Protein AF-A0A9D1HGX0-F1 (afdb_monomer_lite)

InterPro domains:
  IPR019271 Protein of unknown function DUF2284, metal-binding [PF10050] (12-159)

Sequence (173 aa):
MARFLTDYVDVDRFLPLCRQCSNYNKSWGCPPFDFSPMEFWMRFRRLRIFAVKMEVDPNIPGKVYSAKEKVHIYRQYLQLESDRLYRKLYRLEQETPGSMLLYPGNCHLCGSEACARSLGQPCRYPKKLRYSMEALGGDVSRIAEEILDCPLQWIDGEKLPEYLIQLGGLLYP

Structure (mmCIF, N/CA/C/O backbone):
data_AF-A0A9D1HGX0-F1
#
_entry.id   AF-A0A9D1HGX0-F1
#
loop_
_atom_site.group_PDB
_atom_site.id
_atom_site.type_symbol
_atom_site.label_atom_id
_atom_site.label_alt_id
_atom_site.label_comp_id
_atom_site.label_asym_id
_atom_site.label_entity_id
_atom_site.label_seq_id
_atom_site.pdbx_PDB_ins_code
_atom_site.Cartn_x
_atom_site.Cartn_y
_atom_site.Cartn_z
_atom_site.occupancy
_atom_site.B_iso_or_equiv
_atom_site.auth_seq_id
_atom_site.auth_comp_id
_atom_site.auth_asym_id
_atom_site.auth_atom_id
_atom_site.pdbx_PDB_model_num
ATOM 1 N N . MET A 1 1 ? -19.562 -0.260 3.001 1.00 92.62 1 MET A N 1
ATOM 2 C CA . MET A 1 1 ? -18.484 -0.958 3.730 1.00 92.62 1 MET A CA 1
ATOM 3 C C . MET A 1 1 ? -18.712 -2.457 3.804 1.00 92.62 1 MET A C 1
ATOM 5 O O . MET A 1 1 ? -17.857 -3.158 3.307 1.00 92.62 1 MET A O 1
ATOM 9 N N . ALA A 1 2 ? -19.834 -2.956 4.340 1.00 92.31 2 ALA A N 1
ATOM 10 C CA . ALA A 1 2 ? -20.063 -4.403 4.503 1.00 92.31 2 ALA A CA 1
ATOM 11 C C . ALA A 1 2 ? -19.733 -5.234 3.247 1.00 92.31 2 ALA A C 1
ATOM 13 O O . ALA A 1 2 ? -18.863 -6.091 3.302 1.00 92.31 2 ALA A O 1
ATOM 14 N N . ARG A 1 3 ? -20.317 -4.875 2.093 1.00 94.12 3 ARG A N 1
ATOM 15 C CA . ARG A 1 3 ? -20.002 -5.516 0.807 1.00 94.12 3 ARG A CA 1
ATOM 16 C C . ARG A 1 3 ? -18.515 -5.443 0.436 1.00 94.12 3 ARG A C 1
ATOM 18 O O . ARG A 1 3 ? -17.965 -6.418 -0.038 1.00 94.12 3 ARG A O 1
ATOM 25 N N . PHE A 1 4 ? -17.856 -4.310 0.688 1.00 96.75 4 PHE A N 1
ATOM 26 C CA . PHE A 1 4 ? -16.425 -4.173 0.411 1.00 96.75 4 PHE A CA 1
ATOM 27 C C . PHE A 1 4 ? -15.590 -5.156 1.245 1.00 96.75 4 PHE A C 1
ATOM 29 O O . PHE A 1 4 ? -14.686 -5.787 0.714 1.00 96.75 4 PHE A O 1
ATOM 36 N N . LEU A 1 5 ? -15.915 -5.310 2.532 1.00 97.25 5 LEU A N 1
ATOM 37 C CA . LEU A 1 5 ? -15.209 -6.241 3.414 1.00 97.25 5 LEU A CA 1
ATOM 38 C C . LEU A 1 5 ? -15.437 -7.696 3.003 1.00 97.25 5 LEU A C 1
ATOM 40 O O . LEU A 1 5 ? -14.493 -8.470 3.008 1.00 97.25 5 LEU A O 1
ATOM 44 N N . THR A 1 6 ? -16.662 -8.055 2.615 1.00 97.06 6 THR A N 1
ATOM 45 C CA . THR A 1 6 ? -16.975 -9.411 2.141 1.00 97.06 6 THR A CA 1
ATOM 46 C C . THR A 1 6 ? -16.299 -9.732 0.811 1.00 97.06 6 THR A C 1
ATOM 48 O O . THR A 1 6 ? -15.758 -10.820 0.652 1.00 97.06 6 THR A O 1
ATOM 51 N N . ASP A 1 7 ? -16.328 -8.799 -0.139 1.00 97.31 7 ASP A N 1
ATOM 52 C CA . ASP A 1 7 ? -15.912 -9.078 -1.513 1.00 97.31 7 ASP A CA 1
ATOM 53 C C . ASP A 1 7 ? -14.393 -8.912 -1.704 1.00 97.31 7 ASP A C 1
ATOM 55 O O . ASP A 1 7 ? -13.819 -9.583 -2.564 1.00 97.31 7 ASP A O 1
ATOM 59 N N . TYR A 1 8 ? -13.744 -8.036 -0.922 1.00 98.00 8 TYR A N 1
ATOM 60 C CA . TYR A 1 8 ? -12.367 -7.589 -1.173 1.00 98.00 8 TYR A CA 1
ATOM 61 C C . TYR A 1 8 ? -11.430 -7.641 0.040 1.00 98.00 8 TYR A C 1
ATOM 63 O O . TYR A 1 8 ? -10.291 -7.204 -0.100 1.00 98.00 8 TYR A O 1
ATOM 71 N N . VAL A 1 9 ? -11.840 -8.130 1.215 1.00 98.00 9 VAL A N 1
ATOM 72 C CA . VAL A 1 9 ? -10.931 -8.277 2.369 1.00 98.00 9 VAL A CA 1
ATOM 73 C C . VAL A 1 9 ? -10.852 -9.737 2.804 1.00 98.00 9 VAL A C 1
ATOM 75 O O . VAL A 1 9 ? -11.843 -10.331 3.210 1.00 98.00 9 VAL A O 1
ATOM 78 N N . ASP A 1 10 ? -9.646 -10.299 2.754 1.00 97.50 10 ASP A N 1
ATOM 79 C CA . ASP A 1 10 ? -9.346 -11.684 3.121 1.00 97.50 10 ASP A CA 1
ATOM 80 C C . ASP A 1 10 ? -7.993 -11.760 3.850 1.00 97.50 10 ASP A C 1
ATOM 82 O O . ASP A 1 10 ? -6.928 -11.998 3.275 1.00 97.50 10 ASP A O 1
ATOM 86 N N . VAL A 1 11 ? -8.020 -11.502 5.158 1.00 96.19 11 VAL A N 1
ATOM 87 C CA . VAL A 1 11 ? -6.803 -11.443 5.984 1.00 96.19 11 VAL A CA 1
ATOM 88 C C . VAL A 1 11 ? -6.037 -12.768 5.958 1.00 96.19 11 VAL A C 1
ATOM 90 O O . VAL A 1 11 ? -4.806 -12.757 5.873 1.00 96.19 11 VAL A O 1
ATOM 93 N N . ASP A 1 12 ? -6.744 -13.897 5.990 1.00 95.69 12 ASP A N 1
ATOM 94 C CA . ASP A 1 12 ? -6.139 -15.227 6.065 1.00 95.69 12 ASP A CA 1
ATOM 95 C C . ASP A 1 12 ? -5.436 -15.606 4.761 1.00 95.69 12 ASP A C 1
ATOM 97 O O . ASP A 1 12 ? -4.335 -16.166 4.792 1.00 95.69 12 ASP A O 1
ATOM 101 N N . ARG A 1 13 ? -6.009 -15.237 3.610 1.00 95.31 13 ARG A N 1
ATOM 102 C CA . ARG A 1 13 ? -5.372 -15.433 2.301 1.00 95.31 13 ARG A CA 1
ATOM 103 C C . ARG A 1 13 ? -4.170 -14.516 2.094 1.00 95.31 13 ARG A C 1
ATOM 105 O O . ARG A 1 13 ? -3.165 -14.955 1.531 1.00 95.31 13 ARG A O 1
ATOM 112 N N . PHE A 1 14 ? -4.245 -13.256 2.527 1.00 94.44 14 PHE A N 1
ATOM 113 C CA . PHE A 1 14 ? -3.193 -12.268 2.255 1.00 94.44 14 PHE A CA 1
ATOM 114 C C . PHE A 1 14 ? -2.028 -12.304 3.249 1.00 94.44 14 PHE A C 1
ATOM 116 O O . PHE A 1 14 ? -0.896 -12.003 2.863 1.00 94.44 14 PHE A O 1
ATOM 123 N N . LEU A 1 15 ? -2.231 -12.723 4.501 1.00 94.75 15 LEU A N 1
ATOM 124 C CA . LEU A 1 15 ? -1.151 -12.773 5.491 1.00 94.75 15 LEU A CA 1
ATOM 125 C C . LEU A 1 15 ? 0.042 -13.665 5.062 1.00 94.75 15 LEU A C 1
ATOM 127 O O . LEU A 1 15 ? 1.187 -13.227 5.225 1.00 94.75 15 LEU A O 1
ATOM 131 N N . PRO A 1 16 ? -0.150 -14.869 4.480 1.00 96.19 16 PRO A N 1
ATOM 132 C CA . PRO A 1 16 ? 0.942 -15.660 3.910 1.00 96.19 16 PRO A CA 1
ATOM 133 C C . PRO A 1 16 ? 1.691 -14.956 2.773 1.00 96.19 16 PRO A C 1
ATOM 135 O O . PRO A 1 16 ? 2.910 -15.098 2.676 1.00 96.19 16 PRO A O 1
ATOM 138 N N . LEU A 1 17 ? 0.995 -14.172 1.943 1.00 93.88 17 LEU A N 1
ATOM 139 C CA . LEU A 1 17 ? 1.621 -13.366 0.888 1.00 93.88 17 LEU A CA 1
ATOM 140 C C . LEU A 1 17 ? 2.456 -12.240 1.501 1.00 93.88 17 LEU A C 1
ATOM 142 O O . LEU A 1 17 ? 3.603 -12.030 1.107 1.00 93.88 17 LEU A O 1
ATOM 146 N N . CYS A 1 18 ? 1.935 -11.576 2.539 1.00 94.44 18 CYS A N 1
ATOM 147 C CA . CYS A 1 18 ? 2.703 -10.590 3.285 1.00 94.44 18 CYS A CA 1
ATOM 148 C C . CYS A 1 18 ? 3.988 -11.199 3.848 1.00 94.44 18 CYS A C 1
ATOM 150 O O . CYS A 1 18 ? 5.019 -10.557 3.724 1.00 94.44 18 CYS A O 1
ATOM 152 N N . ARG A 1 19 ? 3.981 -12.426 4.389 1.00 96.44 19 ARG A N 1
ATOM 153 C CA . ARG A 1 19 ? 5.194 -13.086 4.929 1.00 96.44 19 ARG A CA 1
ATOM 154 C C . ARG A 1 19 ? 6.332 -13.247 3.915 1.00 96.44 19 ARG A C 1
ATOM 156 O O . ARG A 1 19 ? 7.484 -13.339 4.327 1.00 96.44 19 ARG A O 1
ATOM 163 N N . GLN A 1 20 ? 6.023 -13.268 2.620 1.00 95.19 20 GLN A N 1
ATOM 164 C CA . GLN A 1 20 ? 7.012 -13.346 1.538 1.00 95.19 20 GLN A CA 1
ATOM 165 C C . GLN A 1 20 ? 7.527 -11.959 1.111 1.00 95.19 20 GLN A C 1
ATOM 167 O O . GLN A 1 20 ? 8.557 -11.850 0.447 1.00 95.19 20 GLN A O 1
ATOM 172 N N . CYS A 1 21 ? 6.837 -10.884 1.502 1.00 93.75 21 CYS A N 1
ATOM 173 C CA . CYS A 1 21 ? 7.234 -9.514 1.211 1.00 93.75 21 CYS A CA 1
ATOM 174 C C . CYS A 1 21 ? 8.440 -9.088 2.061 1.00 93.75 21 CYS A C 1
ATOM 176 O O . CYS A 1 21 ? 8.504 -9.336 3.267 1.00 93.75 21 CYS A O 1
ATOM 178 N N . SER A 1 22 ? 9.358 -8.324 1.464 1.00 93.00 22 SER A N 1
ATOM 179 C CA . SER A 1 22 ? 10.538 -7.781 2.147 1.00 93.00 22 SER A CA 1
ATOM 180 C C . SER A 1 22 ? 10.212 -6.874 3.337 1.00 93.00 22 SER A C 1
ATOM 182 O O . SER A 1 22 ? 11.073 -6.692 4.196 1.00 93.00 22 SER A O 1
ATOM 184 N N . ASN A 1 23 ? 9.000 -6.309 3.396 1.00 94.81 23 ASN A N 1
ATOM 185 C CA . ASN A 1 23 ? 8.560 -5.403 4.461 1.00 94.81 23 ASN A CA 1
ATOM 186 C C . ASN A 1 23 ? 7.943 -6.124 5.669 1.00 94.81 23 ASN A C 1
ATOM 188 O O . ASN A 1 23 ? 7.747 -5.489 6.714 1.00 94.81 23 ASN A O 1
ATOM 192 N N . TYR A 1 24 ? 7.656 -7.427 5.560 1.00 96.81 24 TYR A N 1
ATOM 193 C CA . TYR A 1 24 ? 7.085 -8.204 6.658 1.00 96.81 24 TYR A CA 1
ATOM 194 C C . TYR A 1 24 ? 7.982 -8.178 7.881 1.00 96.81 24 TYR A C 1
ATOM 196 O O . TYR A 1 24 ? 9.185 -8.426 7.795 1.00 96.81 24 TYR A O 1
ATOM 204 N N . ASN A 1 25 ? 7.388 -7.856 9.027 1.00 96.81 25 ASN A N 1
ATOM 205 C CA . ASN A 1 25 ? 8.080 -7.674 10.295 1.00 96.81 25 ASN A CA 1
ATOM 206 C C . ASN A 1 25 ? 9.249 -6.661 10.267 1.00 96.81 25 ASN A C 1
ATOM 208 O O . ASN A 1 25 ? 10.033 -6.594 11.209 1.00 96.81 25 ASN A O 1
ATOM 212 N N . LYS A 1 26 ? 9.362 -5.848 9.210 1.00 96.75 26 LYS A N 1
ATOM 213 C CA . LYS A 1 26 ? 10.418 -4.837 9.034 1.00 96.75 26 LYS A CA 1
ATOM 214 C C . LYS A 1 26 ? 9.878 -3.417 8.948 1.00 96.75 26 LYS A C 1
ATOM 216 O O . LYS A 1 26 ? 10.615 -2.479 9.244 1.00 96.75 26 LYS A O 1
ATOM 221 N N . SER A 1 27 ? 8.596 -3.259 8.618 1.00 96.81 27 SER A N 1
ATOM 222 C CA . SER A 1 27 ? 7.860 -1.994 8.656 1.00 96.81 27 SER A CA 1
ATOM 223 C C . SER A 1 27 ? 6.727 -2.043 9.680 1.00 96.81 27 SER A C 1
ATOM 225 O O . SER A 1 27 ? 5.991 -3.026 9.766 1.00 96.81 27 SER A O 1
ATOM 227 N N . TRP A 1 28 ? 6.553 -0.970 10.455 1.00 97.19 28 TRP A N 1
ATOM 228 C CA . TRP A 1 28 ? 5.416 -0.832 11.378 1.00 97.19 28 TRP A CA 1
ATOM 229 C C . TRP A 1 28 ? 4.061 -0.717 10.659 1.00 97.19 28 TRP A C 1
ATOM 231 O O . TRP A 1 28 ? 3.033 -0.982 11.268 1.00 97.19 28 TRP A O 1
ATOM 241 N N . GLY A 1 29 ? 4.051 -0.355 9.370 1.00 95.88 29 GLY A N 1
ATOM 242 C CA . GLY A 1 29 ? 2.833 -0.318 8.547 1.00 95.88 29 GLY A CA 1
ATOM 243 C C . GLY A 1 29 ? 2.436 -1.673 7.950 1.00 95.88 29 GLY A C 1
ATOM 244 O O . GLY A 1 29 ? 1.447 -1.743 7.228 1.00 95.88 29 GLY A O 1
ATOM 245 N N . CYS A 1 30 ? 3.204 -2.731 8.222 1.00 96.62 30 CYS A N 1
ATOM 246 C CA . CYS A 1 30 ? 3.011 -4.079 7.687 1.00 96.62 30 CYS A CA 1
ATOM 247 C C . CYS A 1 30 ? 2.839 -5.095 8.829 1.00 96.62 30 CYS A C 1
ATOM 249 O O . CYS A 1 30 ? 3.267 -4.814 9.948 1.00 96.62 30 CYS A O 1
ATOM 251 N N . PRO A 1 31 ? 2.261 -6.282 8.583 1.00 96.56 31 PRO A N 1
ATOM 252 C CA . PRO A 1 31 ? 2.129 -7.316 9.607 1.00 96.56 31 PRO A CA 1
ATOM 253 C C . PRO A 1 31 ? 3.490 -7.890 10.074 1.00 96.56 31 PRO A C 1
ATOM 255 O O . PRO A 1 31 ? 4.512 -7.701 9.400 1.00 96.56 31 PRO A O 1
ATOM 258 N N . PRO A 1 32 ? 3.526 -8.613 11.215 1.00 96.75 32 PRO A N 1
ATOM 259 C CA . PRO A 1 32 ? 2.391 -8.916 12.096 1.00 96.75 32 PRO A CA 1
ATOM 260 C C . PRO A 1 32 ? 1.908 -7.687 12.875 1.00 96.75 32 PRO A C 1
ATOM 262 O O . PRO A 1 32 ? 2.700 -6.798 13.189 1.00 96.75 32 PRO A O 1
ATOM 265 N N . PHE A 1 33 ? 0.614 -7.643 13.170 1.00 96.12 33 PHE A N 1
ATOM 266 C CA . PHE A 1 33 ? 0.009 -6.617 14.014 1.00 96.12 33 PHE A CA 1
ATOM 267 C C . PHE A 1 33 ? -0.368 -7.205 15.371 1.00 96.12 33 PHE A C 1
ATOM 269 O O . PHE A 1 33 ? -0.593 -8.407 15.492 1.00 96.12 33 PHE A O 1
ATOM 276 N N . ASP A 1 34 ? -0.438 -6.341 16.374 1.00 94.62 34 ASP A N 1
ATOM 277 C CA . ASP A 1 34 ? -0.962 -6.624 17.712 1.00 94.62 34 ASP A CA 1
ATOM 278 C C . ASP A 1 34 ? -2.485 -6.400 17.809 1.00 94.62 34 ASP A C 1
ATOM 280 O O . ASP A 1 34 ? -3.065 -6.519 18.885 1.00 94.62 34 ASP A O 1
ATOM 284 N N . PHE A 1 35 ? -3.137 -6.106 16.681 1.00 96.19 35 PHE A N 1
ATOM 285 C CA 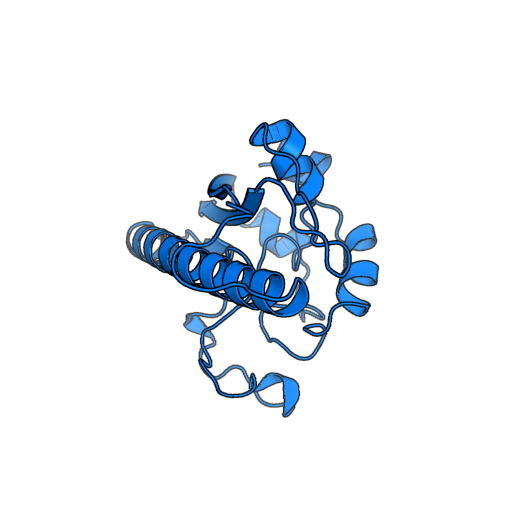. PHE A 1 35 ? -4.580 -5.932 16.542 1.00 96.19 35 PHE A CA 1
ATOM 286 C C . PHE A 1 35 ? -5.133 -6.782 15.389 1.00 96.19 35 PHE A C 1
ATOM 288 O O . PHE A 1 35 ? -4.401 -7.172 14.477 1.00 96.19 35 PHE A O 1
ATOM 295 N N . SER A 1 36 ? -6.447 -7.022 15.397 1.00 97.31 36 SER A N 1
ATOM 296 C CA . SER A 1 36 ? -7.153 -7.684 14.294 1.00 97.31 36 SER A CA 1
ATOM 297 C C . SER A 1 36 ? -7.399 -6.711 13.129 1.00 97.31 36 SER A C 1
ATOM 299 O O . SER A 1 36 ? -8.090 -5.703 13.320 1.00 97.31 36 SER A O 1
ATOM 301 N N . PRO A 1 37 ? -6.910 -6.988 11.901 1.00 97.50 37 PRO A N 1
ATOM 302 C CA . PRO A 1 37 ? -7.210 -6.143 10.745 1.00 97.50 37 PRO A CA 1
ATOM 303 C C . PRO A 1 37 ? -8.712 -6.018 10.471 1.00 97.50 37 PRO A C 1
ATOM 305 O O . PRO A 1 37 ? -9.179 -4.942 10.108 1.00 97.50 37 PRO A O 1
ATOM 308 N N . MET A 1 38 ? -9.493 -7.078 10.708 1.00 97.00 38 MET A N 1
ATOM 309 C CA . MET A 1 38 ? -10.949 -7.023 10.545 1.00 97.00 38 MET A CA 1
ATOM 310 C C . MET A 1 38 ? -11.605 -6.075 11.548 1.00 97.00 38 MET A C 1
ATOM 312 O O . MET A 1 38 ? -12.451 -5.270 11.163 1.00 97.00 38 MET A O 1
ATOM 316 N N . GLU A 1 39 ? -11.188 -6.103 12.816 1.00 97.12 39 GLU A N 1
ATOM 317 C CA . GLU A 1 39 ? -11.669 -5.134 13.810 1.00 97.12 39 GLU A CA 1
ATOM 318 C C . GLU A 1 39 ? -11.268 -3.707 13.444 1.00 97.12 39 GLU A C 1
ATOM 320 O O . GLU A 1 39 ? -12.061 -2.781 13.614 1.00 97.12 39 GLU A O 1
ATOM 325 N N . PHE A 1 40 ? -10.072 -3.522 12.875 1.00 97.31 40 PHE A N 1
ATOM 326 C CA . PHE A 1 40 ? -9.650 -2.228 12.353 1.00 97.31 40 PHE A CA 1
ATOM 327 C C . PHE A 1 40 ? -10.602 -1.718 11.261 1.00 97.31 40 PHE A C 1
ATOM 329 O O . PHE A 1 40 ? -11.068 -0.581 11.354 1.00 97.31 40 PHE A O 1
ATOM 336 N N . TRP A 1 41 ? -10.940 -2.545 10.266 1.00 97.69 41 TRP A N 1
ATOM 337 C CA . TRP A 1 41 ? -11.878 -2.175 9.200 1.00 97.69 41 TRP A CA 1
ATOM 338 C C . TRP A 1 41 ? -13.280 -1.841 9.726 1.00 97.69 41 TRP A C 1
ATOM 340 O O . TRP A 1 41 ? -13.891 -0.871 9.274 1.00 97.69 41 TRP A O 1
ATOM 350 N N . MET A 1 42 ? -13.782 -2.606 10.703 1.00 96.56 42 MET A N 1
ATOM 351 C CA . MET A 1 42 ? -15.132 -2.439 11.266 1.00 96.56 42 MET A CA 1
ATOM 352 C C . MET A 1 42 ? -15.339 -1.116 12.019 1.00 96.56 42 MET A C 1
ATOM 354 O O . MET A 1 42 ? -16.479 -0.724 12.263 1.00 96.56 42 MET A O 1
ATOM 358 N N . ARG A 1 43 ? -14.266 -0.384 12.340 1.00 96.81 43 ARG A N 1
ATOM 359 C CA . ARG A 1 43 ? -14.344 0.961 12.939 1.00 96.81 43 ARG A CA 1
ATOM 360 C C . ARG A 1 43 ? -14.869 2.031 11.980 1.00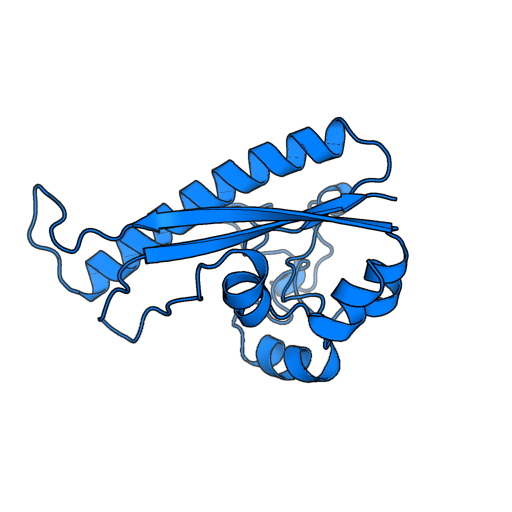 96.81 43 ARG A C 1
ATOM 362 O O . ARG A 1 43 ? -15.166 3.136 12.425 1.00 96.81 43 ARG A O 1
ATOM 369 N N . PHE A 1 44 ? -14.955 1.729 10.686 1.00 97.94 44 PHE A N 1
ATOM 370 C CA . PHE A 1 44 ? -15.268 2.694 9.638 1.00 97.94 44 PHE A CA 1
ATOM 371 C C . PHE A 1 44 ? -16.512 2.278 8.847 1.00 97.94 44 PHE A C 1
ATOM 373 O O . PHE A 1 44 ? -16.743 1.101 8.571 1.00 97.94 44 PHE A O 1
ATOM 380 N N . ARG A 1 45 ? -17.323 3.253 8.425 1.00 97.12 45 ARG A N 1
ATOM 381 C CA . ARG A 1 45 ? -18.579 3.015 7.687 1.00 97.12 45 ARG A CA 1
ATOM 382 C C . ARG A 1 45 ? -18.444 3.166 6.184 1.00 97.12 45 ARG A C 1
ATOM 384 O O . ARG A 1 45 ? -19.266 2.628 5.433 1.00 97.12 45 ARG A O 1
ATOM 391 N N . ARG A 1 46 ? -17.445 3.915 5.716 1.00 97.12 46 ARG A N 1
ATOM 392 C CA . ARG A 1 46 ? -17.221 4.170 4.287 1.00 97.12 46 ARG A CA 1
ATOM 393 C C . ARG A 1 46 ? -15.736 4.174 3.961 1.00 97.12 46 ARG A C 1
ATOM 395 O O . ARG A 1 46 ? -14.909 4.537 4.787 1.00 97.12 46 ARG A O 1
ATOM 402 N N . LEU A 1 47 ? -15.432 3.789 2.730 1.00 97.81 47 LEU A N 1
ATOM 403 C CA . LEU A 1 47 ? -14.106 3.855 2.137 1.00 97.81 47 LEU A CA 1
ATOM 404 C C . LEU A 1 47 ? -14.236 4.624 0.826 1.00 97.81 47 LEU A C 1
ATOM 406 O O . LEU A 1 47 ? -15.105 4.309 0.012 1.00 97.81 47 LEU A O 1
ATOM 410 N N . ARG A 1 48 ? -13.370 5.613 0.624 1.00 97.75 48 ARG A N 1
ATOM 411 C CA . ARG A 1 48 ? -13.136 6.218 -0.686 1.00 97.75 48 ARG A CA 1
ATOM 412 C C . ARG A 1 48 ? -11.783 5.743 -1.190 1.00 97.75 48 ARG A C 1
ATOM 414 O O . ARG A 1 48 ? -10.776 5.961 -0.521 1.00 97.75 48 ARG A O 1
ATOM 421 N N . ILE A 1 49 ? -11.782 5.096 -2.348 1.00 97.75 49 ILE A N 1
ATOM 422 C CA . ILE A 1 49 ? -10.581 4.555 -2.985 1.00 97.75 49 ILE A CA 1
ATOM 423 C C . ILE A 1 49 ? -10.009 5.618 -3.916 1.00 97.75 49 ILE A C 1
ATOM 425 O O . ILE A 1 49 ? -10.748 6.350 -4.576 1.00 97.75 49 ILE A O 1
ATOM 429 N N . PHE A 1 50 ? -8.688 5.723 -3.930 1.00 97.25 50 PHE A N 1
ATOM 430 C CA . PHE A 1 50 ? -7.956 6.605 -4.820 1.00 97.25 50 PHE A CA 1
ATOM 431 C C . PHE A 1 50 ? -6.870 5.797 -5.500 1.00 97.25 50 PHE A C 1
ATOM 433 O O . PHE A 1 50 ? -6.224 4.970 -4.861 1.00 97.25 50 PHE A O 1
ATOM 440 N N . ALA A 1 51 ? -6.616 6.093 -6.764 1.00 95.69 51 ALA A N 1
ATOM 441 C CA . ALA A 1 51 ? -5.500 5.507 -7.471 1.00 95.69 51 ALA A CA 1
ATOM 442 C C . ALA A 1 51 ? -4.743 6.559 -8.263 1.00 95.69 51 ALA A C 1
ATOM 444 O O . ALA A 1 51 ? -5.293 7.589 -8.661 1.00 95.69 51 ALA A O 1
ATOM 445 N N . VAL A 1 52 ? -3.467 6.275 -8.483 1.00 94.19 52 VAL A N 1
ATOM 446 C CA . VAL A 1 52 ? -2.662 6.941 -9.497 1.00 94.19 52 VAL A CA 1
ATOM 447 C C . VAL A 1 52 ? -2.254 5.903 -10.526 1.00 94.19 52 VAL A C 1
ATOM 449 O O . VAL A 1 52 ? -1.657 4.890 -10.169 1.00 94.19 52 VAL A O 1
ATOM 452 N N . LYS A 1 53 ? -2.614 6.154 -11.786 1.00 93.94 53 LYS A N 1
ATOM 453 C CA . LYS A 1 53 ? -2.184 5.380 -12.949 1.00 93.94 53 LYS A CA 1
ATOM 454 C C . LYS A 1 53 ? -1.080 6.159 -13.655 1.00 93.94 53 LYS A C 1
ATOM 456 O O . LYS A 1 53 ? -1.218 7.360 -13.884 1.00 93.94 53 LYS A O 1
ATOM 461 N N . MET A 1 54 ? 0.007 5.477 -13.973 1.00 92.06 54 MET A N 1
ATOM 462 C CA . MET A 1 54 ? 1.158 6.019 -14.675 1.00 92.06 54 MET A CA 1
ATOM 463 C C . MET A 1 54 ? 1.387 5.201 -15.931 1.00 92.06 54 MET A C 1
ATOM 465 O O . MET A 1 54 ? 1.806 4.051 -15.835 1.00 92.06 54 MET A O 1
ATOM 469 N N . GLU A 1 55 ? 1.137 5.804 -17.087 1.00 91.62 55 GLU A N 1
ATOM 470 C CA . GLU A 1 55 ? 1.505 5.207 -18.368 1.00 91.62 55 GLU A CA 1
ATOM 471 C C . GLU A 1 55 ? 3.031 5.080 -18.459 1.00 91.62 55 GLU A C 1
ATOM 473 O O . GLU A 1 55 ? 3.784 5.975 -18.052 1.00 91.62 55 GLU A O 1
ATOM 478 N N . VAL A 1 56 ? 3.485 3.946 -18.974 1.00 89.69 56 VAL A N 1
ATOM 479 C CA . VAL A 1 56 ? 4.895 3.631 -19.157 1.00 89.69 56 VAL A CA 1
ATOM 480 C C . VAL A 1 56 ? 5.250 3.839 -20.623 1.00 89.69 56 VAL A C 1
ATOM 482 O O . VAL A 1 56 ? 4.725 3.181 -21.515 1.00 89.69 56 VAL A O 1
ATOM 485 N N . ASP A 1 57 ? 6.190 4.746 -20.864 1.00 83.94 57 ASP A N 1
ATOM 486 C CA . ASP A 1 57 ? 6.791 4.963 -22.170 1.00 83.94 57 ASP A CA 1
ATOM 487 C C . ASP A 1 57 ? 8.109 4.170 -22.255 1.00 83.94 57 ASP A C 1
ATOM 489 O O . ASP A 1 57 ? 9.091 4.492 -21.573 1.00 83.94 57 ASP A O 1
ATOM 493 N N . PRO A 1 58 ? 8.184 3.118 -23.088 1.00 72.44 58 PRO A N 1
ATOM 494 C CA . PRO A 1 58 ? 9.417 2.357 -23.243 1.00 72.44 58 PRO A CA 1
ATOM 495 C C . PRO A 1 58 ? 10.560 3.185 -23.860 1.00 72.44 58 PRO A C 1
ATOM 497 O O . PRO A 1 58 ? 11.725 2.773 -23.748 1.00 72.44 58 PRO A O 1
ATOM 500 N N . ASN A 1 59 ? 10.261 4.335 -24.474 1.00 77.94 59 ASN A N 1
ATOM 501 C CA . ASN A 1 59 ? 11.190 5.217 -25.174 1.00 77.94 59 ASN A CA 1
ATOM 502 C C . ASN A 1 59 ? 11.477 6.493 -24.369 1.00 77.94 59 ASN A C 1
ATOM 504 O O . ASN A 1 59 ? 11.150 7.602 -24.783 1.00 77.94 59 ASN A O 1
ATOM 508 N N . ILE A 1 60 ? 12.152 6.343 -23.228 1.00 73.69 60 ILE A N 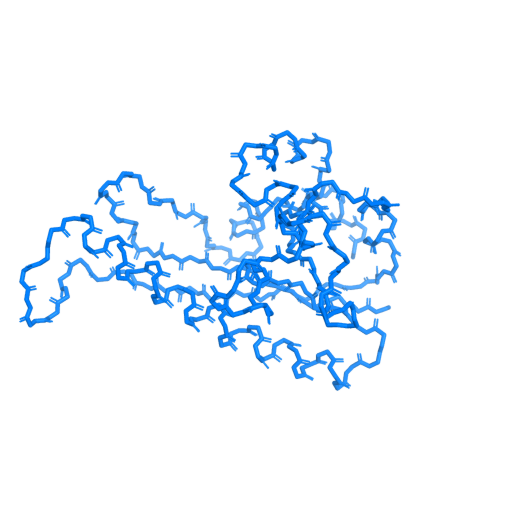1
ATOM 509 C CA . ILE A 1 60 ? 12.590 7.482 -22.408 1.00 73.69 60 ILE A CA 1
ATOM 510 C C . ILE A 1 60 ? 13.562 8.368 -23.223 1.00 73.69 60 ILE A C 1
ATOM 512 O O . ILE A 1 60 ? 14.637 7.890 -23.602 1.00 73.69 60 ILE A O 1
ATOM 516 N N . PRO A 1 61 ? 13.239 9.651 -23.488 1.00 72.31 61 PRO A N 1
ATOM 517 C CA . PRO A 1 61 ? 14.089 10.527 -24.288 1.00 72.31 61 PRO A CA 1
ATOM 518 C C . PRO A 1 61 ? 15.459 10.780 -23.646 1.00 72.31 61 PRO A C 1
ATOM 520 O O . PRO A 1 61 ? 15.590 10.900 -22.430 1.00 72.31 61 PRO A O 1
ATOM 523 N N . GLY A 1 62 ? 16.484 10.949 -24.482 1.00 69.06 62 GLY A N 1
ATOM 524 C CA . GLY A 1 62 ? 17.780 11.496 -24.071 1.00 69.06 62 GLY A CA 1
ATOM 525 C C . GLY A 1 62 ? 18.881 10.478 -23.763 1.00 69.06 62 GLY A C 1
ATOM 526 O O . GLY A 1 62 ? 20.046 10.872 -23.812 1.00 69.06 62 GLY A O 1
ATOM 527 N N . LYS A 1 63 ? 18.572 9.194 -23.510 1.00 72.81 63 LYS A N 1
ATOM 528 C CA . LYS A 1 63 ? 19.565 8.103 -23.377 1.00 72.81 63 LYS A CA 1
ATOM 529 C C . LYS A 1 63 ? 18.976 6.732 -23.729 1.00 72.81 63 LYS A C 1
ATOM 531 O O . LYS A 1 63 ? 17.787 6.493 -23.559 1.00 72.81 63 LYS A O 1
ATOM 536 N N . VAL A 1 64 ? 19.836 5.806 -24.157 1.00 79.69 64 VAL A N 1
ATOM 537 C CA . VAL A 1 64 ? 19.494 4.378 -24.231 1.00 79.69 64 VAL A CA 1
ATOM 538 C C . VAL A 1 64 ? 19.705 3.772 -22.846 1.00 79.69 64 VAL A C 1
ATOM 540 O O . VAL A 1 64 ? 20.824 3.764 -22.344 1.00 79.69 64 VAL A O 1
ATOM 543 N N . TYR A 1 65 ? 18.630 3.284 -22.235 1.00 83.19 65 TYR A N 1
ATOM 544 C CA . TYR A 1 65 ? 18.663 2.605 -20.938 1.00 83.19 65 TYR A CA 1
ATOM 545 C C . TYR A 1 65 ? 18.539 1.094 -21.122 1.00 83.19 65 TYR A C 1
ATOM 547 O O . TYR A 1 65 ? 17.726 0.630 -21.930 1.00 83.19 65 TYR A O 1
ATOM 555 N N . SER A 1 66 ? 19.287 0.324 -20.333 1.00 86.75 66 SER A N 1
ATOM 556 C CA . SER A 1 66 ? 19.044 -1.110 -20.171 1.00 86.75 66 SER A CA 1
ATOM 557 C C . SER A 1 66 ? 17.672 -1.357 -19.541 1.00 86.75 66 SER A C 1
ATOM 559 O O . SER A 1 66 ? 17.099 -0.496 -18.869 1.00 86.75 66 SER A O 1
ATOM 561 N N . ALA A 1 67 ? 17.136 -2.561 -19.716 1.00 84.06 67 ALA A N 1
ATOM 562 C CA . ALA A 1 67 ? 15.825 -2.902 -19.179 1.00 84.06 67 ALA A CA 1
ATOM 563 C C . ALA A 1 67 ? 15.759 -2.767 -17.641 1.00 84.06 67 ALA A C 1
ATOM 565 O O . ALA A 1 67 ? 14.800 -2.205 -17.107 1.00 84.06 67 ALA A O 1
ATOM 566 N N . LYS A 1 68 ? 16.826 -3.158 -16.928 1.00 86.06 68 LYS A N 1
ATOM 567 C CA . LYS A 1 68 ? 16.943 -2.975 -15.468 1.00 86.06 68 LYS A CA 1
ATOM 568 C C . LYS A 1 68 ? 16.926 -1.506 -15.046 1.00 86.06 68 LYS A C 1
ATOM 570 O O . LYS A 1 68 ? 16.287 -1.166 -14.051 1.00 86.06 68 LYS A O 1
ATOM 575 N N . GLU A 1 69 ? 17.606 -0.632 -15.788 1.00 89.19 69 GLU A N 1
ATOM 576 C CA . GLU A 1 69 ? 17.600 0.809 -15.508 1.00 89.19 69 GLU A CA 1
ATOM 577 C C . GLU A 1 69 ? 16.208 1.405 -15.714 1.00 89.19 69 GLU A C 1
ATOM 579 O O . GLU A 1 69 ? 15.745 2.162 -14.863 1.00 89.19 69 GLU A O 1
ATOM 584 N N . LYS A 1 70 ? 15.495 1.010 -16.779 1.00 87.94 70 LYS A N 1
ATOM 585 C CA . LYS A 1 70 ? 14.115 1.467 -16.999 1.00 87.94 70 LYS A CA 1
ATOM 586 C C . LYS A 1 70 ? 13.192 1.028 -15.858 1.00 87.94 70 LYS A C 1
ATOM 588 O O . LYS A 1 70 ? 12.440 1.847 -15.337 1.00 87.94 70 LYS A O 1
ATOM 593 N N . VAL A 1 71 ? 13.295 -0.226 -15.406 1.00 86.75 71 VAL A N 1
ATOM 594 C CA . VAL A 1 71 ? 12.567 -0.728 -14.223 1.00 86.75 71 VAL A CA 1
ATOM 595 C C . VAL A 1 71 ? 12.862 0.113 -12.982 1.00 86.75 71 VAL A C 1
ATOM 597 O O . VAL A 1 71 ? 11.941 0.469 -12.245 1.00 86.75 71 VAL A O 1
ATOM 600 N N . HIS A 1 72 ? 14.128 0.456 -12.743 1.00 88.56 72 HIS A N 1
ATOM 601 C CA . HIS A 1 72 ? 14.508 1.298 -11.611 1.00 88.56 72 HIS A CA 1
ATOM 602 C C . HIS A 1 72 ? 13.893 2.703 -11.701 1.00 88.56 72 HIS A C 1
ATOM 604 O O . HIS A 1 72 ? 13.295 3.165 -10.728 1.00 88.56 72 HIS A O 1
ATOM 610 N N . ILE A 1 73 ? 13.972 3.344 -12.871 1.00 89.56 73 ILE A N 1
ATOM 611 C CA . ILE A 1 73 ? 13.406 4.678 -13.125 1.00 89.56 73 ILE A CA 1
ATOM 612 C C . ILE A 1 73 ? 11.893 4.682 -12.879 1.00 89.56 73 ILE A C 1
ATOM 614 O O . ILE A 1 73 ? 11.389 5.509 -12.119 1.00 89.56 73 ILE A O 1
ATOM 618 N N . TYR A 1 74 ? 11.162 3.724 -13.451 1.00 90.19 74 TYR A N 1
ATOM 619 C CA . TYR A 1 74 ? 9.708 3.668 -13.292 1.00 90.19 74 TYR A CA 1
ATOM 620 C C . TYR A 1 74 ? 9.269 3.358 -11.860 1.00 90.19 74 TYR A C 1
ATOM 622 O O . TYR A 1 74 ? 8.266 3.901 -11.400 1.00 90.19 74 TYR A O 1
ATOM 630 N N . ARG A 1 75 ? 10.044 2.569 -11.103 1.00 87.75 75 ARG A N 1
ATOM 631 C CA . ARG A 1 75 ? 9.804 2.391 -9.660 1.00 87.75 75 ARG A CA 1
ATOM 632 C C . ARG A 1 75 ? 9.977 3.697 -8.887 1.00 87.75 75 ARG A C 1
ATOM 634 O O . ARG A 1 75 ? 9.172 3.981 -8.003 1.00 87.75 75 ARG A O 1
ATOM 641 N N . GLN A 1 76 ? 10.991 4.497 -9.218 1.00 89.44 76 GLN A N 1
ATOM 642 C CA . GLN A 1 76 ? 11.190 5.809 -8.595 1.00 89.44 76 GLN A CA 1
ATOM 643 C C . GLN A 1 76 ? 10.055 6.775 -8.939 1.00 89.44 76 GLN A C 1
ATOM 645 O O . GLN A 1 76 ? 9.534 7.442 -8.046 1.00 89.44 76 GLN A O 1
ATOM 650 N N . TYR A 1 77 ? 9.620 6.823 -10.199 1.00 90.75 77 TYR A N 1
ATOM 651 C CA . TYR A 1 77 ? 8.473 7.642 -10.591 1.00 90.75 77 TYR A CA 1
ATOM 652 C C . TYR A 1 77 ? 7.189 7.202 -9.891 1.00 90.75 77 TYR A C 1
ATOM 654 O O . TYR A 1 77 ? 6.484 8.048 -9.338 1.00 90.75 77 TYR A O 1
ATOM 662 N N . LEU A 1 78 ? 6.914 5.898 -9.830 1.00 90.38 78 LEU A N 1
ATOM 663 C CA . LEU A 1 78 ? 5.758 5.380 -9.104 1.00 90.38 78 LEU A CA 1
ATOM 664 C C . LEU A 1 78 ? 5.796 5.777 -7.622 1.00 90.38 78 LEU A C 1
ATOM 666 O O . LEU A 1 78 ? 4.769 6.170 -7.073 1.00 90.38 78 LEU A O 1
ATOM 670 N N . GLN A 1 79 ? 6.972 5.738 -6.984 1.00 89.75 79 GLN A N 1
ATOM 671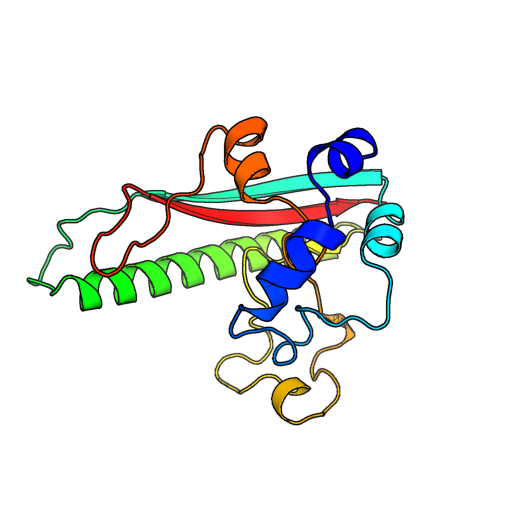 C CA . GLN A 1 79 ? 7.136 6.194 -5.602 1.00 89.75 79 GLN A CA 1
ATOM 672 C C . GLN A 1 79 ? 6.850 7.696 -5.454 1.00 89.75 79 GLN A C 1
ATOM 674 O O . GLN A 1 79 ? 6.162 8.098 -4.520 1.00 89.75 79 GLN A O 1
ATOM 679 N N . LEU A 1 80 ? 7.318 8.534 -6.383 1.00 92.00 80 LEU A N 1
ATOM 680 C CA . LEU A 1 80 ? 7.035 9.974 -6.354 1.00 92.00 80 LEU A CA 1
ATOM 681 C C . LEU A 1 80 ? 5.535 10.269 -6.486 1.00 92.00 80 LEU A C 1
ATOM 683 O O . LEU A 1 80 ? 5.014 11.143 -5.784 1.00 92.00 80 LEU A O 1
ATOM 687 N N . GLU A 1 81 ? 4.835 9.547 -7.359 1.00 94.31 81 GLU A N 1
ATOM 688 C CA . GLU A 1 81 ? 3.385 9.678 -7.514 1.00 94.31 81 GLU A CA 1
ATOM 689 C C . GLU A 1 81 ? 2.613 9.137 -6.306 1.00 94.31 81 GLU A C 1
ATOM 691 O O . GLU A 1 81 ? 1.670 9.782 -5.838 1.00 94.31 81 GLU A O 1
ATOM 696 N N . SER A 1 82 ? 3.060 8.020 -5.733 1.00 92.81 82 SER A N 1
ATOM 697 C CA . SER A 1 82 ? 2.572 7.509 -4.449 1.00 92.81 82 SER A CA 1
ATOM 698 C C . SER A 1 82 ? 2.711 8.566 -3.344 1.00 92.81 82 SER A C 1
ATOM 700 O O . SER A 1 82 ? 1.731 8.882 -2.665 1.00 92.81 82 SER A O 1
ATOM 702 N N . ASP A 1 83 ? 3.866 9.225 -3.227 1.00 92.88 83 ASP A N 1
ATOM 703 C CA . ASP A 1 83 ? 4.098 10.277 -2.232 1.00 92.88 83 ASP A CA 1
ATOM 704 C C . ASP A 1 83 ? 3.209 11.509 -2.470 1.00 92.88 83 ASP A C 1
ATOM 706 O O . ASP A 1 83 ? 2.730 12.154 -1.528 1.00 92.88 83 ASP A O 1
ATOM 710 N N . ARG A 1 84 ? 2.970 11.871 -3.738 1.00 95.06 84 ARG A N 1
ATOM 711 C CA . ARG A 1 84 ? 2.021 12.935 -4.110 1.00 95.06 84 ARG A CA 1
ATOM 712 C C . ARG A 1 84 ? 0.599 12.567 -3.698 1.00 95.06 84 ARG A C 1
ATOM 714 O O . ARG A 1 84 ? -0.086 13.422 -3.128 1.00 95.06 84 ARG A O 1
ATOM 721 N N . LEU A 1 85 ? 0.168 11.331 -3.945 1.00 96.50 85 LEU A N 1
ATOM 722 C CA . LEU A 1 85 ? -1.146 10.843 -3.535 1.00 96.50 85 LEU A CA 1
ATOM 723 C C . LEU A 1 85 ? -1.266 10.798 -2.007 1.00 96.50 85 LEU A C 1
ATOM 725 O O . LEU A 1 85 ? -2.227 11.340 -1.465 1.00 96.50 85 LEU A O 1
ATOM 729 N N . TYR A 1 86 ? -0.258 10.281 -1.303 1.00 96.50 86 TYR A N 1
ATOM 730 C CA . TYR A 1 86 ? -0.203 10.288 0.159 1.00 96.50 86 TYR A CA 1
ATOM 731 C C . TYR A 1 86 ? -0.377 11.702 0.722 1.00 96.50 86 TYR A C 1
ATOM 733 O O . TYR A 1 86 ? -1.229 11.917 1.576 1.00 96.50 86 TYR A O 1
ATOM 741 N N . ARG A 1 87 ? 0.352 12.705 0.209 1.00 95.94 87 ARG A N 1
ATOM 742 C CA . ARG A 1 87 ? 0.215 14.102 0.673 1.00 95.94 87 ARG A CA 1
ATOM 743 C C . ARG A 1 87 ? -1.181 14.684 0.441 1.00 95.94 87 ARG A C 1
ATOM 745 O O . ARG A 1 87 ? -1.589 15.593 1.165 1.00 95.94 87 ARG A O 1
ATOM 752 N N . LYS A 1 88 ? -1.904 14.231 -0.588 1.00 96.81 88 LYS A N 1
ATOM 753 C CA . LYS A 1 88 ? -3.309 14.615 -0.808 1.00 96.81 88 LYS A CA 1
ATOM 754 C C . LYS A 1 88 ? -4.216 13.927 0.216 1.00 96.81 88 LYS A C 1
ATOM 756 O O . LYS A 1 88 ? -4.987 14.612 0.877 1.00 96.81 88 LYS A O 1
ATOM 761 N N . LEU A 1 89 ? -4.073 12.614 0.397 1.00 97.62 89 LEU A N 1
ATOM 762 C CA . LEU A 1 89 ? -4.855 11.834 1.363 1.00 97.62 89 LEU A CA 1
ATOM 763 C C . LEU A 1 89 ? -4.632 12.291 2.805 1.00 97.62 89 LEU A C 1
ATOM 765 O O . LEU A 1 89 ? -5.590 12.420 3.554 1.00 97.62 89 LEU A O 1
ATOM 769 N N . TYR A 1 90 ? -3.390 12.599 3.172 1.00 97.31 90 TYR A N 1
ATOM 770 C CA . TYR A 1 90 ? -3.047 13.101 4.497 1.00 97.31 90 TYR A CA 1
ATOM 771 C C . TYR A 1 90 ? -3.740 14.435 4.788 1.00 97.31 90 TYR A C 1
ATOM 773 O O . TYR A 1 90 ? -4.281 14.610 5.870 1.00 97.31 90 TYR A O 1
ATOM 781 N N . ARG A 1 91 ? -3.794 15.362 3.819 1.00 97.56 91 ARG A N 1
ATOM 782 C CA . ARG A 1 91 ? -4.550 16.618 3.976 1.00 97.56 91 ARG A CA 1
ATOM 783 C C . ARG A 1 91 ? -6.042 16.364 4.178 1.00 97.56 91 ARG A C 1
ATOM 785 O O . ARG A 1 91 ? -6.609 16.879 5.133 1.00 97.56 91 ARG A O 1
ATOM 792 N N . LEU A 1 92 ? -6.634 15.505 3.348 1.00 97.81 92 LEU A N 1
ATOM 793 C CA . LEU A 1 92 ? -8.043 15.126 3.486 1.00 97.81 92 LEU A CA 1
ATOM 794 C C . LEU A 1 92 ? -8.341 14.474 4.842 1.00 97.81 92 LEU A C 1
ATOM 796 O O . LEU A 1 92 ? -9.397 14.725 5.418 1.00 97.81 92 LEU A O 1
ATOM 800 N N . GLU A 1 93 ? -7.416 13.664 5.360 1.00 98.12 93 GLU A N 1
ATOM 801 C CA . GLU A 1 93 ? -7.530 13.076 6.693 1.00 98.12 93 GLU A CA 1
ATOM 802 C C . GLU A 1 93 ? -7.537 14.151 7.788 1.00 98.12 93 GLU A C 1
ATOM 804 O O . GLU A 1 93 ? -8.387 14.112 8.675 1.00 98.12 93 GLU A O 1
ATOM 809 N N . GLN A 1 94 ? -6.631 15.135 7.719 1.00 97.25 94 GLN A N 1
ATOM 810 C CA . GLN A 1 94 ? -6.590 16.237 8.692 1.00 97.25 94 GLN A CA 1
ATOM 811 C C . GLN A 1 94 ? -7.867 17.090 8.664 1.00 97.25 94 GLN A C 1
ATOM 813 O O . GLN A 1 94 ? -8.307 17.575 9.703 1.00 97.25 94 GLN A O 1
ATOM 818 N N . GLU A 1 95 ? -8.468 17.261 7.488 1.00 97.44 95 GLU A N 1
ATOM 819 C CA . GLU A 1 95 ? -9.706 18.026 7.289 1.00 97.44 95 GLU A CA 1
ATOM 820 C C . GLU A 1 95 ? -10.969 17.236 7.670 1.00 97.44 95 GLU A C 1
ATOM 822 O O . GLU A 1 95 ? -12.045 17.819 7.798 1.00 97.44 95 GLU A O 1
ATOM 827 N N . THR A 1 96 ? -10.858 15.919 7.872 1.00 97.06 96 THR A N 1
ATOM 828 C CA . THR A 1 96 ? -12.002 15.035 8.121 1.00 97.06 96 THR A CA 1
ATOM 829 C C . THR A 1 96 ? -11.846 14.298 9.459 1.00 97.06 96 THR A C 1
ATOM 831 O O . THR A 1 96 ? -11.247 13.218 9.508 1.00 97.06 96 THR A O 1
ATOM 834 N N . PRO A 1 97 ? -12.423 14.818 10.559 1.00 96.38 97 PRO A N 1
ATOM 835 C CA . PRO A 1 97 ? -12.346 14.182 11.871 1.00 96.38 97 PRO A CA 1
ATOM 836 C C . PRO A 1 97 ? -12.813 12.721 11.870 1.00 96.38 97 PRO A C 1
ATOM 838 O O . PRO A 1 97 ? -13.842 12.374 11.291 1.00 96.38 97 PRO A O 1
ATOM 841 N N . GLY A 1 98 ? -12.044 11.858 12.537 1.00 96.25 98 GLY A N 1
ATOM 842 C CA . GLY A 1 98 ? -12.328 10.423 12.646 1.00 96.25 98 GLY A CA 1
ATOM 843 C C . GLY A 1 98 ? -12.012 9.605 11.391 1.00 96.25 98 GLY A C 1
ATOM 844 O O . GLY A 1 98 ? -12.137 8.383 11.432 1.00 96.25 98 GLY A O 1
ATOM 845 N N . SER A 1 99 ? -11.593 10.244 10.296 1.00 98.00 99 SER A N 1
ATOM 846 C CA . SER A 1 99 ? -11.125 9.528 9.111 1.00 98.00 99 SER A CA 1
ATOM 847 C C . SER A 1 99 ? -9.725 8.943 9.309 1.00 98.00 99 SER A C 1
ATOM 849 O O . SER A 1 99 ? -8.982 9.348 10.208 1.00 98.00 99 SER A O 1
ATOM 851 N N . MET A 1 100 ? -9.370 7.966 8.475 1.00 98.06 100 MET A N 1
ATOM 852 C CA . MET A 1 100 ? -8.032 7.388 8.461 1.00 98.06 100 MET A CA 1
ATOM 853 C C . MET A 1 100 ? -7.572 7.075 7.042 1.00 98.06 100 MET A C 1
ATOM 855 O O . MET A 1 100 ? -8.251 6.369 6.297 1.00 98.06 100 MET A O 1
ATOM 859 N N . LEU A 1 101 ? -6.413 7.593 6.651 1.00 97.88 101 LEU A N 1
ATOM 860 C CA . LEU A 1 101 ? -5.828 7.286 5.352 1.00 97.88 101 LEU A CA 1
ATOM 861 C C . LEU A 1 101 ? -5.286 5.849 5.323 1.00 97.88 101 LEU A C 1
ATOM 863 O O . LEU A 1 101 ? -4.730 5.350 6.304 1.00 97.88 101 LEU A O 1
ATOM 867 N N . LEU A 1 102 ? -5.389 5.222 4.157 1.00 98.06 102 LEU A N 1
ATOM 868 C CA . LEU A 1 102 ? -4.675 4.005 3.791 1.00 98.06 102 LEU A CA 1
ATOM 869 C C . LEU A 1 102 ? -3.529 4.383 2.854 1.00 98.06 102 LEU A C 1
ATOM 871 O O . LEU A 1 102 ? -3.737 5.141 1.900 1.00 98.06 102 LEU A O 1
ATOM 875 N N . TYR A 1 103 ? -2.326 3.881 3.135 1.00 96.25 103 TYR A N 1
ATOM 876 C CA . TYR A 1 103 ? -1.141 4.222 2.349 1.00 96.25 103 TYR A CA 1
ATOM 877 C C . TYR A 1 103 ? -1.310 3.794 0.885 1.00 96.25 103 TYR A C 1
ATOM 879 O O . TYR A 1 103 ? -1.658 2.638 0.644 1.00 96.25 103 TYR A O 1
ATOM 887 N N . PRO A 1 104 ? -1.010 4.682 -0.083 1.00 93.38 104 PRO A N 1
ATOM 888 C CA . PRO A 1 104 ? -0.826 4.292 -1.471 1.00 93.38 104 PRO A CA 1
ATOM 889 C C . PRO A 1 104 ? 0.528 3.600 -1.647 1.00 93.38 104 PRO A C 1
ATOM 891 O O . PRO A 1 104 ? 1.502 4.235 -2.034 1.00 93.38 104 PRO A O 1
ATOM 894 N N . GLY A 1 105 ? 0.619 2.322 -1.287 1.00 89.38 105 GLY A N 1
ATOM 895 C CA . GLY A 1 105 ? 1.877 1.576 -1.237 1.00 89.38 105 GLY A CA 1
ATOM 896 C C . GLY A 1 105 ? 2.464 1.517 0.175 1.00 89.38 105 GLY A C 1
ATOM 897 O O . GLY A 1 105 ? 1.760 1.223 1.139 1.00 89.38 105 GLY A O 1
ATOM 898 N N . ASN A 1 106 ? 3.769 1.765 0.321 1.00 89.50 106 ASN A N 1
ATOM 899 C CA . ASN A 1 106 ? 4.478 1.559 1.589 1.00 89.50 106 ASN A CA 1
ATOM 900 C C . ASN A 1 106 ? 4.572 2.827 2.452 1.00 89.50 106 ASN A C 1
ATOM 902 O O . ASN A 1 106 ? 4.643 3.948 1.955 1.00 89.50 106 ASN A O 1
ATOM 906 N N . CYS A 1 107 ? 4.666 2.633 3.771 1.00 93.19 107 CYS A N 1
ATOM 907 C CA . CYS A 1 107 ? 4.990 3.706 4.710 1.00 93.19 107 CYS A CA 1
ATOM 908 C C . CYS A 1 107 ? 6.390 4.279 4.423 1.00 93.19 107 CYS A C 1
ATOM 910 O O . CYS A 1 107 ? 7.372 3.539 4.436 1.00 93.19 107 CYS A O 1
ATOM 912 N N . HIS A 1 108 ? 6.481 5.598 4.243 1.00 91.31 108 HIS A N 1
ATOM 913 C CA . HIS A 1 108 ? 7.731 6.316 3.950 1.00 91.31 108 HIS A CA 1
ATOM 914 C C . HIS A 1 108 ? 8.174 7.281 5.067 1.00 91.31 108 HIS A C 1
ATOM 916 O O . HIS A 1 108 ? 9.045 8.120 4.860 1.00 91.31 108 HIS A O 1
ATOM 922 N N . LEU A 1 109 ? 7.562 7.220 6.259 1.00 93.38 109 LEU A N 1
ATOM 923 C CA . LEU A 1 109 ? 7.753 8.240 7.308 1.00 93.38 109 LEU A CA 1
ATOM 924 C C . LEU A 1 109 ? 9.196 8.353 7.822 1.00 93.38 109 LEU A C 1
ATOM 926 O O . LEU A 1 109 ? 9.600 9.427 8.252 1.00 93.38 109 LEU A O 1
ATOM 930 N N . CYS A 1 110 ? 9.964 7.262 7.781 1.00 94.06 110 CYS A N 1
ATOM 931 C CA . CYS A 1 110 ? 11.379 7.243 8.163 1.00 94.06 110 CYS A CA 1
ATOM 932 C C . CYS A 1 110 ? 12.320 7.780 7.066 1.00 94.06 110 CYS A C 1
ATOM 934 O O . CYS A 1 110 ? 13.528 7.835 7.284 1.00 94.06 110 CYS A O 1
ATOM 936 N N . GLY A 1 111 ? 11.798 8.180 5.902 1.00 90.56 111 GLY A N 1
ATOM 937 C CA . GLY A 1 111 ? 12.608 8.658 4.784 1.00 90.56 111 GLY A CA 1
ATOM 938 C C . GLY A 1 111 ? 13.593 7.593 4.301 1.00 90.56 111 GLY A C 1
ATOM 939 O O . GLY A 1 111 ? 13.201 6.462 4.020 1.00 90.56 111 GLY A O 1
ATOM 940 N N . SER A 1 112 ? 14.872 7.961 4.209 1.00 89.19 112 SER A N 1
ATOM 941 C CA . SER A 1 112 ? 15.966 7.058 3.828 1.00 89.19 112 SER A CA 1
ATOM 942 C C . SER A 1 112 ? 16.472 6.177 4.975 1.00 89.19 112 SER A C 1
ATOM 944 O O . SER A 1 112 ? 17.266 5.268 4.735 1.00 89.19 112 SER A O 1
ATOM 946 N N . GLU A 1 113 ? 16.041 6.420 6.216 1.00 93.81 113 GLU A N 1
ATOM 947 C CA . GLU A 1 113 ? 16.447 5.599 7.350 1.00 93.81 113 GLU A CA 1
ATOM 948 C C . GLU A 1 113 ? 15.658 4.289 7.401 1.00 93.81 113 GLU A C 1
ATOM 950 O O . GLU A 1 113 ? 14.456 4.241 7.126 1.00 93.81 113 GLU A O 1
ATOM 955 N N . ALA A 1 114 ? 16.315 3.222 7.862 1.00 94.31 114 ALA A N 1
ATOM 956 C CA . ALA A 1 114 ? 15.628 1.976 8.167 1.00 94.31 114 ALA A CA 1
ATOM 957 C C . ALA A 1 114 ? 14.497 2.216 9.183 1.00 94.31 114 ALA A C 1
ATOM 959 O O . ALA A 1 114 ? 14.647 2.964 10.161 1.00 94.31 114 ALA A O 1
ATOM 960 N N . CYS A 1 115 ? 13.359 1.552 8.961 1.00 97.31 115 CYS A N 1
ATOM 961 C CA . CYS A 1 115 ? 12.239 1.602 9.889 1.00 97.31 115 CYS A CA 1
ATOM 962 C C . CYS A 1 115 ? 12.665 1.040 11.252 1.00 97.31 115 CYS A C 1
ATOM 964 O O . CYS A 1 115 ? 13.266 -0.032 11.329 1.00 97.31 115 CYS A O 1
ATOM 966 N N . ALA A 1 116 ? 12.284 1.729 12.331 1.00 97.56 116 ALA A N 1
ATOM 967 C CA . ALA A 1 116 ? 12.611 1.340 13.705 1.00 97.56 116 ALA A CA 1
ATOM 968 C C . ALA A 1 116 ? 12.195 -0.101 14.053 1.00 97.56 116 ALA A C 1
ATOM 970 O O . ALA A 1 116 ? 12.858 -0.754 14.855 1.00 97.56 116 ALA A O 1
ATOM 971 N N . ARG A 1 117 ? 11.164 -0.642 13.388 1.00 97.31 117 ARG A N 1
ATOM 972 C CA . ARG A 1 117 ? 10.752 -2.040 13.561 1.00 97.31 117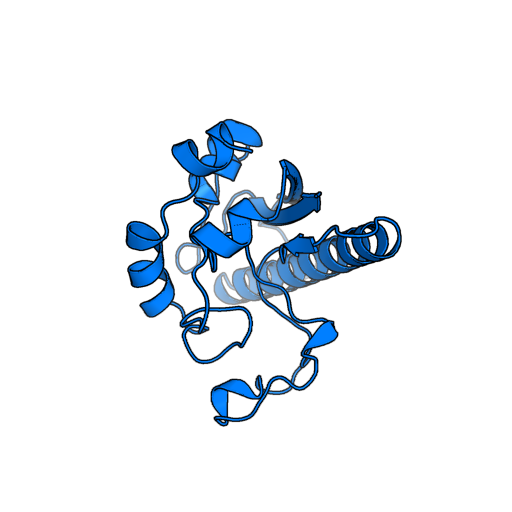 ARG A CA 1
ATOM 973 C C . ARG A 1 117 ? 11.868 -3.031 13.245 1.00 97.31 117 ARG A C 1
ATOM 975 O O . ARG A 1 117 ? 12.037 -4.001 13.971 1.00 97.31 117 ARG A O 1
ATOM 982 N N . SER A 1 118 ? 12.651 -2.770 12.198 1.00 96.38 118 SER A N 1
ATOM 983 C CA . SER A 1 118 ? 13.782 -3.628 11.819 1.00 96.38 118 SER A CA 1
ATOM 984 C C . SER A 1 118 ? 14.880 -3.666 12.889 1.00 96.38 118 SER A C 1
ATOM 986 O O . SER A 1 118 ? 15.703 -4.572 12.884 1.00 96.38 118 SER A O 1
ATOM 988 N N . LEU A 1 119 ? 14.877 -2.699 13.811 1.00 95.62 119 LEU A N 1
ATOM 989 C CA . LEU A 1 119 ? 15.778 -2.615 14.960 1.00 95.62 119 LEU A CA 1
ATOM 990 C C . LEU A 1 119 ? 15.118 -3.114 16.260 1.00 95.62 119 LEU A C 1
ATOM 992 O O . LEU A 1 119 ? 15.687 -2.942 17.333 1.00 95.62 119 LEU A O 1
ATOM 996 N N . GLY A 1 120 ? 13.900 -3.666 16.194 1.00 96.12 120 GLY A N 1
ATOM 997 C CA . GLY A 1 120 ? 13.119 -4.054 17.374 1.00 96.12 120 GLY A CA 1
ATOM 998 C C . GLY A 1 120 ? 12.612 -2.869 18.206 1.00 96.12 120 GLY A C 1
ATOM 999 O O . GLY A 1 120 ? 12.245 -3.047 19.364 1.00 96.12 120 GLY A O 1
ATOM 1000 N N . GLN A 1 121 ? 12.603 -1.657 17.645 1.00 97.62 121 GLN A N 1
ATOM 1001 C CA . GLN A 1 121 ? 12.256 -0.425 18.355 1.00 97.62 121 GLN A CA 1
ATOM 1002 C C . GLN A 1 121 ? 10.839 0.068 18.013 1.00 97.62 121 GLN A C 1
ATOM 1004 O O . GLN A 1 121 ? 10.365 -0.149 16.888 1.00 97.62 121 GLN A O 1
ATOM 1009 N N . PRO A 1 122 ? 10.173 0.797 18.934 1.00 97.56 122 PRO A N 1
ATOM 1010 C CA . PRO A 1 122 ? 8.883 1.430 18.670 1.00 97.56 122 PRO A CA 1
ATOM 1011 C C . PRO A 1 122 ? 8.909 2.344 17.442 1.00 97.56 122 PRO A C 1
ATOM 1013 O O . PRO A 1 122 ? 9.946 2.897 17.069 1.00 97.56 122 PRO A O 1
ATOM 1016 N N . CYS A 1 123 ? 7.750 2.534 16.809 1.00 97.56 123 CYS A N 1
ATOM 1017 C CA . CYS A 1 123 ? 7.634 3.456 15.684 1.00 97.56 123 CYS A CA 1
ATOM 1018 C C . CYS A 1 123 ? 8.071 4.870 16.101 1.00 97.56 123 CYS A C 1
ATOM 1020 O O . CYS A 1 123 ? 7.621 5.376 17.125 1.00 97.56 123 CYS A O 1
ATOM 1022 N N . ARG A 1 124 ? 8.892 5.536 15.275 1.00 97.94 124 ARG A N 1
ATOM 1023 C CA . ARG A 1 124 ? 9.309 6.938 15.493 1.00 97.94 124 ARG A CA 1
ATOM 1024 C C . ARG A 1 124 ? 8.157 7.935 15.317 1.00 97.94 124 ARG A C 1
ATOM 1026 O O . ARG A 1 124 ? 8.214 9.047 15.830 1.00 97.94 124 ARG A O 1
ATOM 1033 N N . TYR A 1 125 ? 7.100 7.538 14.603 1.00 97.00 125 TYR A N 1
ATOM 1034 C CA . TYR A 1 125 ? 5.966 8.395 14.246 1.00 97.00 125 TYR A CA 1
ATOM 1035 C C . TYR A 1 125 ? 4.612 7.721 14.526 1.00 97.00 125 TYR A C 1
ATOM 1037 O O . TYR A 1 125 ? 3.778 7.623 13.623 1.00 97.00 125 TYR A O 1
ATOM 1045 N N . PRO A 1 126 ? 4.339 7.271 15.764 1.00 95.81 126 PRO A N 1
ATOM 1046 C CA . PRO A 1 126 ? 3.186 6.416 16.054 1.00 95.81 126 PRO A CA 1
ATOM 1047 C C . PRO A 1 126 ? 1.846 7.099 15.738 1.00 95.81 126 PRO A C 1
ATOM 1049 O O . PRO A 1 126 ? 0.938 6.466 15.220 1.00 95.81 126 PRO A O 1
ATOM 1052 N N . LYS A 1 127 ? 1.736 8.421 15.938 1.00 94.44 127 LYS A N 1
ATOM 1053 C CA . LYS A 1 127 ? 0.513 9.190 15.627 1.00 94.44 127 LYS A CA 1
ATOM 1054 C C . LYS A 1 127 ? 0.240 9.338 14.121 1.00 94.44 127 LYS A C 1
ATOM 1056 O O . LYS A 1 127 ? -0.905 9.537 13.718 1.00 94.44 127 LYS A O 1
ATOM 1061 N N . LYS A 1 128 ? 1.284 9.247 13.290 1.00 94.44 128 LYS A N 1
ATOM 1062 C CA . LYS A 1 128 ? 1.202 9.339 11.820 1.00 94.44 128 LYS A CA 1
ATOM 1063 C C . LYS A 1 128 ? 1.210 7.967 11.145 1.00 94.44 128 LYS A C 1
ATOM 1065 O O . LYS A 1 128 ? 1.034 7.896 9.935 1.00 94.44 128 LYS A O 1
ATOM 1070 N N . LEU A 1 129 ? 1.446 6.891 11.897 1.00 95.69 129 LEU A N 1
ATOM 1071 C CA . LEU A 1 129 ? 1.468 5.540 11.358 1.00 95.69 129 LEU A CA 1
ATOM 1072 C C . LEU A 1 129 ? 0.098 5.189 10.778 1.00 95.69 129 LEU A C 1
ATOM 1074 O O . LEU A 1 129 ? -0.937 5.427 11.399 1.00 95.69 129 LEU A O 1
ATOM 1078 N N . ARG A 1 130 ? 0.122 4.631 9.576 1.00 96.06 130 ARG A N 1
ATOM 1079 C CA . ARG A 1 130 ? -1.034 4.137 8.833 1.00 96.06 130 ARG A CA 1
ATOM 1080 C C . ARG A 1 130 ? -0.637 2.823 8.174 1.00 96.06 130 ARG A C 1
ATOM 1082 O O . ARG A 1 130 ? 0.535 2.437 8.215 1.00 96.06 130 ARG A O 1
ATOM 1089 N N . TYR A 1 131 ? -1.600 2.160 7.561 1.00 96.75 131 TYR A N 1
ATOM 1090 C CA . TYR A 1 131 ? -1.423 0.842 6.964 1.00 96.75 131 TYR A CA 1
ATOM 1091 C C . TYR A 1 131 ? -1.794 0.905 5.485 1.00 96.75 131 TYR A C 1
ATOM 1093 O O . TYR A 1 131 ? -2.612 1.740 5.091 1.00 96.75 131 TYR A O 1
ATOM 1101 N N . SER A 1 132 ? -1.167 0.070 4.660 1.00 95.19 132 SER A N 1
ATOM 1102 C CA . SER A 1 132 ? -1.650 -0.126 3.292 1.00 95.19 132 SER A CA 1
ATOM 1103 C C . SER A 1 132 ? -2.902 -1.001 3.312 1.00 95.19 132 SER A C 1
ATOM 1105 O O . SER A 1 132 ? -3.205 -1.666 4.308 1.00 95.19 132 SER A O 1
ATOM 1107 N N . MET A 1 133 ? -3.635 -0.999 2.206 1.00 95.75 133 MET A N 1
ATOM 1108 C CA . MET A 1 133 ? -4.817 -1.838 2.059 1.00 95.75 133 MET A CA 1
ATOM 1109 C C . MET A 1 133 ? -4.450 -3.330 2.081 1.00 95.75 133 MET A C 1
ATOM 1111 O O . MET A 1 133 ? -5.095 -4.097 2.793 1.00 95.75 133 MET A O 1
ATOM 1115 N N . GLU A 1 134 ? -3.368 -3.725 1.402 1.00 94.75 134 GLU A N 1
ATOM 1116 C CA . GLU A 1 134 ? -2.884 -5.113 1.370 1.00 94.75 134 GLU A CA 1
ATOM 1117 C C . GLU A 1 134 ? -2.420 -5.591 2.741 1.00 94.75 134 GLU A C 1
ATOM 1119 O O . GLU A 1 134 ? -2.689 -6.725 3.129 1.00 94.75 134 GLU A O 1
ATOM 1124 N N . ALA A 1 135 ? -1.743 -4.720 3.500 1.00 96.12 135 ALA A N 1
ATOM 1125 C CA . ALA A 1 135 ? -1.277 -5.060 4.838 1.00 96.12 135 ALA A CA 1
ATOM 1126 C C . ALA A 1 135 ? -2.443 -5.442 5.762 1.00 96.12 135 ALA A C 1
ATOM 1128 O O . ALA A 1 135 ? -2.266 -6.267 6.654 1.00 96.12 135 ALA A O 1
ATOM 1129 N N . LEU A 1 136 ? -3.629 -4.872 5.523 1.00 97.31 136 LEU A N 1
ATOM 1130 C CA . LEU A 1 136 ? -4.867 -5.154 6.247 1.00 97.31 136 LEU A CA 1
ATOM 1131 C C . LEU A 1 136 ? -5.740 -6.236 5.581 1.00 97.31 136 LEU A C 1
ATOM 1133 O O . LEU A 1 136 ? -6.902 -6.389 5.959 1.00 97.31 136 LEU A O 1
ATOM 1137 N N . GLY A 1 137 ? -5.208 -6.972 4.601 1.00 97.19 137 GLY A N 1
ATOM 1138 C CA . GLY A 1 137 ? -5.894 -8.078 3.929 1.00 97.19 137 GLY A CA 1
ATOM 1139 C C . GLY A 1 137 ? -6.752 -7.687 2.726 1.00 97.19 137 GLY A C 1
ATOM 1140 O O . GLY A 1 137 ? -7.523 -8.513 2.255 1.00 97.19 137 GLY A O 1
ATOM 1141 N N . GLY A 1 138 ? -6.666 -6.450 2.237 1.00 97.12 138 GLY A N 1
ATOM 1142 C CA . GLY A 1 138 ? -7.419 -6.022 1.059 1.00 97.12 138 GLY A CA 1
ATOM 1143 C C . GLY A 1 138 ? -6.844 -6.563 -0.256 1.00 97.12 138 GLY A C 1
ATOM 1144 O O . GLY A 1 138 ? -5.647 -6.428 -0.518 1.00 97.12 138 GLY A O 1
ATOM 1145 N N . ASP A 1 139 ? -7.708 -7.113 -1.110 1.00 97.19 139 ASP A N 1
ATOM 1146 C CA . ASP A 1 139 ? -7.384 -7.599 -2.454 1.00 97.19 139 ASP A CA 1
ATOM 1147 C C . ASP A 1 139 ? -7.270 -6.431 -3.439 1.00 97.19 139 ASP A C 1
ATOM 1149 O O . ASP A 1 139 ? -8.183 -6.124 -4.208 1.00 97.19 139 ASP A O 1
ATOM 1153 N N . VAL A 1 140 ? -6.125 -5.749 -3.415 1.00 95.50 140 VAL A N 1
ATOM 1154 C CA . VAL A 1 140 ? -5.866 -4.610 -4.310 1.00 95.50 140 VAL A CA 1
ATOM 1155 C C . VAL A 1 140 ? -5.892 -4.984 -5.790 1.00 95.50 140 VAL A C 1
ATOM 1157 O O . VAL A 1 140 ? -6.143 -4.107 -6.610 1.00 95.50 140 VAL A O 1
ATOM 1160 N N . SER A 1 141 ? -5.680 -6.259 -6.141 1.00 95.38 141 SER A N 1
ATOM 1161 C CA . SER A 1 141 ? -5.746 -6.715 -7.536 1.00 95.38 141 SER A CA 1
ATOM 1162 C C . SER A 1 141 ? -7.182 -6.708 -8.027 1.00 95.38 141 SER A C 1
ATOM 1164 O O . SER A 1 141 ? -7.479 -6.046 -9.021 1.00 95.38 141 SER A O 1
ATOM 1166 N N . ARG A 1 142 ? -8.086 -7.341 -7.272 1.00 97.31 142 ARG A N 1
ATOM 1167 C CA . ARG A 1 142 ? -9.518 -7.330 -7.591 1.00 97.31 142 ARG A CA 1
ATOM 1168 C C . ARG A 1 142 ? -10.124 -5.941 -7.481 1.00 97.31 142 ARG A C 1
ATOM 1170 O O . ARG A 1 142 ? -10.973 -5.589 -8.282 1.00 97.31 142 ARG A O 1
ATOM 1177 N N . ILE A 1 143 ? -9.676 -5.117 -6.535 1.00 97.38 143 ILE A N 1
ATOM 1178 C CA . ILE A 1 143 ? -10.133 -3.722 -6.438 1.00 97.38 143 ILE A CA 1
ATOM 1179 C C . ILE A 1 143 ? -9.722 -2.927 -7.680 1.00 97.38 143 ILE A C 1
ATOM 1181 O O . ILE A 1 143 ? -10.532 -2.179 -8.226 1.00 97.38 143 ILE A O 1
ATOM 1185 N N . ALA A 1 144 ? -8.471 -3.064 -8.120 1.00 97.12 144 ALA A N 1
ATOM 1186 C CA . ALA A 1 144 ? -7.982 -2.364 -9.300 1.00 97.12 144 ALA A CA 1
AT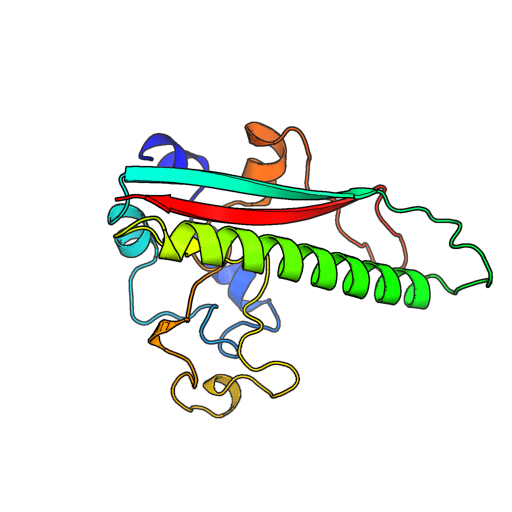OM 1187 C C . ALA A 1 144 ? -8.745 -2.793 -10.564 1.00 97.12 144 ALA A C 1
ATOM 1189 O O . ALA A 1 144 ? -9.131 -1.944 -11.361 1.00 97.12 144 ALA A O 1
ATOM 1190 N N . GLU A 1 145 ? -9.026 -4.085 -10.712 1.00 97.44 145 GLU A N 1
ATOM 1191 C CA . GLU A 1 145 ? -9.790 -4.638 -11.832 1.00 97.44 145 GLU A CA 1
ATOM 1192 C C . GLU A 1 145 ? -11.288 -4.297 -11.762 1.00 97.44 145 GLU A C 1
ATOM 1194 O O . GLU A 1 145 ? -11.810 -3.633 -12.649 1.00 97.44 145 GLU A O 1
ATOM 1199 N N . GLU A 1 146 ? -11.983 -4.693 -10.696 1.00 97.69 146 GLU A N 1
ATOM 1200 C CA . GLU A 1 146 ? -13.452 -4.669 -10.626 1.00 97.69 146 GLU A CA 1
ATOM 1201 C C . GLU A 1 146 ? -14.031 -3.297 -10.237 1.00 97.69 146 GLU A C 1
ATOM 1203 O O . GLU A 1 146 ? -15.168 -2.987 -10.594 1.00 97.69 146 GLU A O 1
ATOM 1208 N N . ILE A 1 147 ? -13.289 -2.471 -9.484 1.00 96.38 147 ILE A N 1
ATOM 1209 C CA . ILE A 1 147 ? -13.775 -1.155 -9.020 1.00 96.38 147 ILE A CA 1
ATOM 1210 C C . ILE A 1 147 ? -13.212 -0.014 -9.868 1.00 96.38 147 ILE A C 1
ATOM 1212 O O . ILE A 1 147 ? -13.915 0.967 -10.115 1.00 96.38 147 ILE A O 1
ATOM 1216 N N . LEU A 1 148 ? -11.940 -0.104 -10.262 1.00 95.75 148 LEU A N 1
ATOM 1217 C CA . LEU A 1 148 ? -11.246 0.979 -10.964 1.00 95.75 148 LEU A CA 1
ATOM 1218 C C . LEU A 1 148 ? -11.123 0.758 -12.475 1.00 95.75 148 LEU A C 1
ATOM 1220 O O . LEU A 1 148 ? -10.634 1.666 -13.144 1.00 95.75 148 LEU A O 1
ATOM 1224 N N . ASP A 1 149 ? -11.540 -0.404 -12.992 1.00 96.19 149 ASP A N 1
ATOM 1225 C CA . ASP A 1 149 ? -11.386 -0.792 -14.404 1.00 96.19 149 ASP A CA 1
ATOM 1226 C C . ASP A 1 149 ? -9.934 -0.621 -14.897 1.00 96.19 149 ASP A C 1
ATOM 1228 O O . ASP A 1 149 ? -9.644 -0.130 -15.987 1.00 96.19 149 ASP A O 1
ATOM 1232 N N . CYS A 1 150 ? -8.979 -0.944 -14.019 1.00 95.56 150 CYS A N 1
ATOM 1233 C CA . CYS A 1 150 ? -7.551 -0.757 -14.248 1.00 95.56 150 CYS A CA 1
ATOM 1234 C C . CYS A 1 150 ? -6.744 -1.884 -13.578 1.00 95.56 150 CYS A C 1
ATOM 1236 O O . CYS A 1 150 ? -6.113 -1.653 -12.542 1.00 95.56 150 CYS A O 1
ATOM 1238 N N . PRO A 1 151 ? -6.733 -3.101 -14.155 1.00 95.75 151 PRO A N 1
ATOM 1239 C CA . PRO A 1 151 ? -6.062 -4.267 -13.579 1.00 95.75 151 PRO A CA 1
ATOM 1240 C C . PRO A 1 151 ? -4.588 -4.009 -13.239 1.00 95.75 151 PRO A C 1
ATOM 1242 O O . PRO A 1 151 ? -3.889 -3.302 -13.971 1.00 95.75 151 PRO A O 1
ATOM 1245 N N . LEU A 1 152 ? -4.097 -4.598 -12.143 1.00 92.75 152 LEU A N 1
ATOM 1246 C CA . LEU A 1 152 ? -2.685 -4.494 -11.763 1.00 92.75 152 LEU A CA 1
ATOM 1247 C C . LEU A 1 152 ? -1.794 -5.181 -12.803 1.00 92.75 152 LEU A C 1
ATOM 1249 O O . LEU A 1 152 ? -1.943 -6.371 -13.076 1.00 92.75 152 LEU A O 1
ATOM 1253 N N . GLN A 1 153 ? -0.817 -4.440 -13.323 1.00 91.94 153 GLN A N 1
ATOM 1254 C CA . GLN A 1 153 ? 0.249 -4.988 -14.151 1.00 91.94 153 GLN A CA 1
ATOM 1255 C C . GLN A 1 153 ? 1.551 -5.031 -13.350 1.00 91.94 153 GLN A C 1
ATOM 1257 O O . GLN A 1 153 ? 1.945 -4.054 -12.705 1.00 91.94 153 GLN A O 1
ATOM 1262 N N . TRP A 1 154 ? 2.224 -6.177 -13.379 1.00 82.38 154 TRP A N 1
ATOM 1263 C CA . TRP A 1 154 ? 3.451 -6.400 -12.625 1.00 82.38 154 TRP A CA 1
ATOM 1264 C C . TRP A 1 154 ? 4.671 -6.207 -13.516 1.00 82.38 154 TRP A C 1
ATOM 1266 O O . TRP A 1 154 ? 4.664 -6.545 -14.697 1.00 82.38 154 TRP A O 1
ATOM 1276 N N . ILE A 1 155 ? 5.746 -5.692 -12.923 1.00 80.94 155 ILE A N 1
ATOM 1277 C CA . ILE A 1 155 ? 7.062 -5.730 -13.556 1.00 80.94 155 ILE A CA 1
ATOM 1278 C C . ILE A 1 155 ? 7.557 -7.173 -13.472 1.00 80.94 155 ILE A C 1
ATOM 1280 O O . ILE A 1 155 ? 7.861 -7.654 -12.378 1.00 80.94 155 ILE A O 1
ATOM 1284 N N . ASP A 1 156 ? 7.648 -7.834 -14.621 1.00 75.75 156 ASP A N 1
ATOM 1285 C CA . ASP A 1 156 ? 8.155 -9.197 -14.742 1.00 75.75 156 ASP A CA 1
ATOM 1286 C C . ASP A 1 156 ? 9.618 -9.167 -15.196 1.00 75.75 156 ASP A C 1
ATOM 1288 O O . ASP A 1 156 ? 9.934 -8.960 -16.372 1.00 75.75 156 ASP A O 1
ATOM 1292 N N . GLY A 1 157 ? 10.527 -9.289 -14.227 1.00 76.12 157 GLY A N 1
ATOM 1293 C CA . GLY A 1 157 ? 11.968 -9.208 -14.450 1.00 76.12 157 GLY A CA 1
ATOM 1294 C C . GLY A 1 157 ? 12.390 -7.879 -15.082 1.00 76.12 157 GLY A C 1
ATOM 1295 O O . GLY A 1 157 ? 12.482 -6.853 -14.408 1.00 76.12 157 GLY A O 1
ATOM 1296 N N . GLU A 1 158 ? 12.684 -7.926 -16.378 1.00 75.81 158 GLU A N 1
ATOM 1297 C CA . GLU A 1 158 ? 13.143 -6.798 -17.194 1.00 75.81 158 GLU A CA 1
ATOM 1298 C C . GLU A 1 158 ? 12.039 -6.199 -18.080 1.00 75.81 158 GLU A C 1
ATOM 1300 O O . GLU A 1 158 ? 12.235 -5.149 -18.695 1.00 75.81 158 GLU A O 1
ATOM 1305 N N . LYS A 1 159 ? 10.860 -6.827 -18.136 1.00 79.31 159 LYS A N 1
ATOM 1306 C CA . LYS A 1 159 ? 9.740 -6.336 -18.934 1.00 79.31 159 LYS A CA 1
ATOM 1307 C C . LYS A 1 159 ? 8.923 -5.329 -18.132 1.00 79.31 159 LYS A C 1
ATOM 1309 O O . LYS A 1 159 ? 8.405 -5.627 -17.055 1.00 79.31 159 LYS A O 1
ATOM 1314 N N . LEU A 1 160 ? 8.799 -4.129 -18.688 1.00 84.38 160 LEU A N 1
ATOM 1315 C CA . LEU A 1 160 ? 7.915 -3.106 -18.157 1.00 84.38 160 LEU A CA 1
ATOM 1316 C C . LEU A 1 160 ? 6.464 -3.351 -18.602 1.00 84.38 160 LEU A C 1
ATOM 1318 O O . LEU A 1 160 ? 6.250 -3.732 -19.757 1.00 84.38 160 LEU A O 1
ATOM 1322 N N . PRO A 1 161 ? 5.486 -3.128 -17.711 1.00 90.94 161 PRO A N 1
ATOM 1323 C CA . PRO A 1 161 ? 4.077 -3.103 -18.078 1.00 90.94 161 PRO A CA 1
ATOM 1324 C C . PRO A 1 161 ? 3.739 -1.850 -18.898 1.00 90.94 161 PRO A C 1
ATOM 1326 O O . PRO A 1 161 ? 4.548 -0.929 -18.982 1.00 90.94 161 PRO A O 1
ATOM 1329 N N . GLU A 1 162 ? 2.537 -1.807 -19.470 1.00 91.50 162 GLU A N 1
ATOM 1330 C CA . GLU A 1 162 ? 2.014 -0.634 -20.190 1.00 91.50 162 GLU A CA 1
ATOM 1331 C C . GLU A 1 162 ? 1.744 0.532 -19.241 1.00 91.50 162 GLU A C 1
ATOM 1333 O O . GLU A 1 162 ? 1.927 1.693 -19.593 1.00 91.50 162 GLU A O 1
ATOM 1338 N N . TYR A 1 163 ? 1.345 0.221 -18.011 1.00 93.62 163 TYR A N 1
ATOM 1339 C CA . TYR A 1 163 ? 1.178 1.200 -16.955 1.00 93.62 163 TYR A CA 1
ATOM 1340 C C . TYR A 1 163 ? 1.490 0.596 -15.591 1.00 93.62 163 TYR A C 1
ATOM 1342 O O . TYR A 1 163 ? 1.466 -0.615 -15.377 1.00 93.62 163 TYR A O 1
ATOM 1350 N N . LEU A 1 164 ? 1.743 1.476 -14.633 1.00 93.12 164 LEU A N 1
ATOM 1351 C CA . LEU A 1 164 ? 1.818 1.153 -13.217 1.00 93.12 164 LEU A CA 1
ATOM 1352 C C . LEU A 1 164 ? 0.660 1.827 -12.491 1.00 93.12 164 LEU A C 1
ATOM 1354 O O . LEU A 1 164 ? 0.271 2.944 -12.831 1.00 93.12 164 LEU A O 1
ATOM 1358 N N . ILE A 1 165 ? 0.122 1.167 -11.471 1.00 93.31 165 ILE A N 1
ATOM 1359 C CA . ILE A 1 165 ? -0.940 1.720 -10.632 1.00 93.31 165 ILE A CA 1
ATOM 1360 C C . ILE A 1 165 ? -0.600 1.542 -9.152 1.00 93.31 165 ILE A C 1
ATOM 1362 O O . ILE A 1 165 ? -0.046 0.525 -8.740 1.00 93.31 165 ILE A O 1
ATOM 1366 N N . GLN A 1 166 ? -0.910 2.563 -8.354 1.00 93.19 166 GLN A N 1
ATOM 1367 C CA . GLN A 1 166 ? -0.839 2.532 -6.893 1.00 93.19 166 GLN A CA 1
ATOM 1368 C C . GLN A 1 166 ? -2.179 2.957 -6.308 1.00 93.19 166 GLN A C 1
ATOM 1370 O O . GLN A 1 166 ? -2.754 3.958 -6.744 1.00 93.19 166 GLN A O 1
ATOM 1375 N N . LEU A 1 167 ? -2.655 2.205 -5.316 1.00 95.50 167 LEU A N 1
ATOM 1376 C CA . LEU A 1 167 ? -3.965 2.386 -4.701 1.00 95.50 167 LEU A CA 1
ATOM 1377 C C . LEU A 1 167 ? -3.801 2.842 -3.257 1.00 95.50 167 LEU A C 1
ATOM 1379 O O . LEU A 1 167 ? -3.151 2.170 -2.465 1.00 95.50 167 LEU A O 1
ATOM 1383 N N . GLY A 1 168 ? -4.439 3.953 -2.908 1.00 96.94 168 GLY A N 1
ATOM 1384 C CA . GLY A 1 168 ? -4.625 4.404 -1.534 1.00 96.94 168 GLY A CA 1
ATOM 1385 C C . GLY A 1 168 ? -6.107 4.533 -1.197 1.00 96.94 168 GLY A C 1
ATOM 1386 O O . GLY A 1 168 ? -6.995 4.283 -2.016 1.00 96.94 168 GLY A O 1
ATOM 1387 N N . GLY A 1 169 ? -6.397 4.972 0.021 1.00 97.56 169 GLY A N 1
ATOM 1388 C CA . GLY A 1 169 ? -7.778 5.140 0.452 1.00 97.56 169 GLY A CA 1
ATOM 1389 C C . GLY A 1 169 ? -7.939 6.144 1.576 1.00 97.56 169 GLY A C 1
ATOM 1390 O O . GLY A 1 169 ? -6.974 6.522 2.236 1.00 97.56 169 GLY A O 1
ATOM 1391 N N . LEU A 1 170 ? -9.180 6.559 1.798 1.00 98.50 170 LEU A N 1
ATOM 1392 C CA . LEU A 1 170 ? -9.586 7.289 2.989 1.00 98.50 170 LEU A CA 1
ATOM 1393 C C . LEU A 1 170 ? -10.803 6.594 3.594 1.00 98.50 170 LEU A C 1
ATOM 1395 O O . LEU A 1 170 ? -11.854 6.471 2.958 1.00 98.50 170 LEU A O 1
ATOM 1399 N N . LEU A 1 171 ? -10.622 6.098 4.809 1.00 98.50 171 LEU A N 1
ATOM 1400 C CA . LEU A 1 171 ? -11.658 5.504 5.635 1.00 98.50 171 LEU A CA 1
ATOM 1401 C C . LEU A 1 171 ? -12.396 6.601 6.388 1.00 98.50 171 LEU A C 1
ATOM 1403 O O . LEU A 1 171 ? -11.768 7.521 6.899 1.00 98.50 171 LEU A O 1
ATOM 1407 N N . TYR A 1 172 ? -13.716 6.491 6.479 1.00 98.00 172 TYR A N 1
ATOM 1408 C CA . TYR A 1 172 ? -14.577 7.445 7.175 1.00 98.00 172 TYR A CA 1
ATOM 1409 C C . TYR A 1 172 ? -15.382 6.734 8.266 1.00 98.00 172 TYR A C 1
ATOM 1411 O O . TYR A 1 172 ? -15.804 5.592 8.037 1.00 98.00 172 TYR A O 1
ATOM 1419 N N . PRO A 1 173 ? -15.622 7.396 9.412 1.00 93.88 173 PRO A N 1
ATOM 1420 C CA . PRO A 1 173 ? -16.428 6.847 10.496 1.00 93.88 173 PRO A CA 1
ATOM 1421 C C . PRO A 1 173 ? -17.900 6.666 10.111 1.00 93.88 173 PRO A C 1
ATOM 1423 O O . PRO A 1 173 ? -18.352 7.184 9.057 1.00 93.88 173 PRO A O 1
#

Organism: NCBI:txid2840876

Foldseek 3Di:
DVCQCVPFFDCPVLVVVLVVDPCELFAPQADDDPDQLVVVQVLFDDKDKDKDKFFQDPCDPDDDDALVVSVVVVVVVLVVVQVVVVVVLVVVPVVAPPKAKARQDDDCPCPPDGACSNVVHDGPCVVNHHHHCSSSRGRVQCCCCVVVVHGADDDDPSDDDRMHMTMMMMTHD

pLDDT: mean 93.41, std 5.98, range [69.06, 98.5]

Secondary structure (DSSP, 8-state):
-HHHHHHHB-HHHHHHHHHHSTTTTT-TTSS--SS-HHHHHHT-SEEEEEEEEEE--S--TTSPPPHHHHHHHHHHHHHHHHHHHHHHHHHHHHHSTT-EEEBSSS--TTTTSPPGGGGTPPPS-GGG---BTGGGTB-HHHHHHHTTS------BTTBPPSEEEEEEEEEE-

Radius of gyration: 16.67 Å; chains: 1; bounding box: 40×34×44 Å